Protein AF-G6Y687-F1 (afdb_monomer_lite)

pLDDT: mean 93.78, std 6.43, range [58.97, 98.62]

InterPro domains:
  IPR043824 Domain of unknown function DUF5801 [PF19116] (1-133)

Sequence (144 aa):
MTVDETVLLTNDTKAFASAFTSSYGADGAGAITYALGFNAGSTGLVDTLSGQAVVLSLEAGQVVGRAGAGGAIVFTVSTDASGNVTLDQQRAVVHPTSDPNEPVSLTADNLVTLTATITDKDGDSSAATLNIGQNLTFLDDGPT

Organism: NCBI:txid1082933

Radius of gyration: 16.88 Å; chains: 1; bounding box: 45×24×49 Å

Secondary structure (DSSP, 8-state):
-EEEGGGTT--EEEE-GGGS----TTT---EEEEEEEE-SS----BBTTT-PBEEEEEETTEEEEEESTT--EEEEEEE-TT-EEEEEE-S-B--SSS-TT-EEE-S-GGGEEEEEEEE-SSS-EEEEEE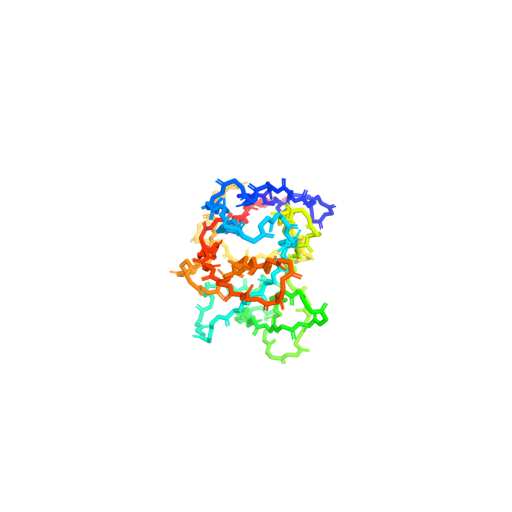E-GGG-EEE-----

Structure (mmCIF, N/CA/C/O backbone):
data_AF-G6Y687-F1
#
_entry.id   AF-G6Y687-F1
#
loop_
_atom_site.group_PDB
_atom_site.id
_atom_site.type_symbol
_atom_site.label_atom_id
_atom_site.label_alt_id
_atom_site.label_comp_id
_atom_site.label_asym_id
_atom_site.label_entity_id
_atom_site.label_seq_id
_atom_site.pdbx_PDB_ins_code
_atom_site.Cartn_x
_atom_site.Cartn_y
_atom_site.Cartn_z
_atom_site.occupancy
_atom_site.B_iso_or_equiv
_atom_site.auth_seq_id
_atom_site.auth_comp_id
_atom_site.auth_asym_id
_atom_site.auth_atom_id
_atom_site.pdbx_PDB_model_num
ATOM 1 N N . MET A 1 1 ? 9.213 0.678 5.117 1.00 94.88 1 MET A N 1
ATOM 2 C CA . MET A 1 1 ? 9.307 -0.773 4.870 1.00 94.88 1 MET A CA 1
ATOM 3 C C . MET A 1 1 ? 9.899 -0.954 3.496 1.00 94.88 1 MET A C 1
ATOM 5 O O . MET A 1 1 ? 9.691 -0.084 2.655 1.00 94.88 1 MET A O 1
ATOM 9 N N . THR A 1 2 ? 10.662 -2.016 3.290 1.00 94.19 2 THR A N 1
ATOM 10 C CA . THR A 1 2 ? 11.514 -2.145 2.111 1.00 94.19 2 THR A CA 1
ATOM 11 C C . THR A 1 2 ? 11.549 -3.584 1.630 1.00 94.19 2 THR A C 1
ATOM 13 O O . THR A 1 2 ? 11.835 -4.482 2.416 1.00 94.19 2 THR A O 1
ATOM 16 N N . VAL A 1 3 ? 11.268 -3.769 0.347 1.00 94.31 3 VAL A N 1
ATOM 17 C CA . VAL A 1 3 ? 11.414 -5.027 -0.395 1.00 94.31 3 VAL A CA 1
ATOM 18 C C . VAL A 1 3 ? 12.512 -4.859 -1.442 1.00 94.31 3 VAL A C 1
ATOM 20 O O . VAL A 1 3 ? 12.837 -3.732 -1.820 1.00 94.31 3 VAL A O 1
ATOM 23 N N . ASP A 1 4 ? 13.113 -5.969 -1.850 1.00 92.31 4 ASP A N 1
ATOM 24 C CA . ASP A 1 4 ? 14.320 -6.002 -2.673 1.00 92.31 4 ASP A CA 1
ATOM 25 C C . ASP A 1 4 ? 14.105 -6.952 -3.852 1.00 92.31 4 ASP A C 1
ATOM 27 O O . ASP A 1 4 ? 13.725 -8.116 -3.669 1.00 92.31 4 ASP A O 1
ATOM 31 N N . GLU A 1 5 ? 14.337 -6.444 -5.060 1.00 91.38 5 GLU A N 1
ATOM 32 C CA . GLU A 1 5 ? 14.086 -7.164 -6.306 1.00 91.38 5 GLU A CA 1
ATOM 33 C C . GLU A 1 5 ? 15.014 -8.370 -6.492 1.00 91.38 5 GLU A C 1
ATOM 35 O O . GLU A 1 5 ? 14.655 -9.304 -7.212 1.00 91.38 5 GLU A O 1
ATOM 40 N N . THR A 1 6 ? 16.118 -8.442 -5.733 1.00 87.88 6 THR A N 1
ATOM 41 C CA . THR A 1 6 ? 17.020 -9.601 -5.706 1.00 87.88 6 THR A CA 1
ATOM 42 C C . THR A 1 6 ? 16.254 -10.858 -5.296 1.00 87.88 6 THR A C 1
ATOM 44 O O . THR A 1 6 ? 16.554 -11.969 -5.743 1.00 87.88 6 THR A O 1
ATOM 47 N N . VAL A 1 7 ? 15.252 -10.702 -4.418 1.00 85.12 7 VAL A N 1
ATOM 48 C CA . VAL A 1 7 ? 14.393 -11.790 -3.947 1.00 85.12 7 VAL A CA 1
ATOM 49 C C . VAL A 1 7 ? 12.945 -11.313 -3.792 1.00 85.12 7 VAL A C 1
ATOM 51 O O . VAL A 1 7 ? 12.479 -11.035 -2.686 1.00 85.12 7 VAL A O 1
ATOM 54 N N . LEU A 1 8 ? 12.180 -11.400 -4.883 1.00 87.50 8 LEU A N 1
ATOM 55 C CA . LEU A 1 8 ? 10.728 -11.126 -4.953 1.00 87.50 8 LEU A CA 1
ATOM 56 C C . LEU A 1 8 ? 9.834 -12.048 -4.088 1.00 87.50 8 LEU A C 1
ATOM 58 O O . LEU A 1 8 ? 8.617 -12.033 -4.198 1.00 87.50 8 LEU A O 1
ATOM 62 N N . LEU A 1 9 ? 10.412 -12.924 -3.267 1.00 80.75 9 LEU A N 1
ATOM 63 C CA . LEU A 1 9 ? 9.667 -13.771 -2.326 1.00 80.75 9 LEU A CA 1
ATOM 64 C C . LEU A 1 9 ? 9.767 -13.268 -0.881 1.00 80.75 9 LEU A C 1
ATOM 66 O O . LEU A 1 9 ? 9.187 -13.878 0.020 1.00 80.75 9 LEU A O 1
ATOM 70 N N . THR A 1 10 ? 10.537 -12.204 -0.643 1.00 90.06 10 THR A N 1
ATOM 71 C CA . THR A 1 10 ? 10.753 -11.664 0.699 1.00 90.06 10 THR A CA 1
ATOM 72 C C . THR A 1 10 ? 9.843 -10.470 0.934 1.00 90.06 10 THR A C 1
ATOM 74 O O . THR A 1 10 ? 10.047 -9.394 0.379 1.00 90.06 10 THR A O 1
ATOM 77 N N . ASN A 1 11 ? 8.866 -10.655 1.815 1.00 95.06 11 ASN A N 1
ATOM 78 C CA . ASN A 1 11 ? 7.970 -9.587 2.243 1.00 95.06 11 ASN A CA 1
ATOM 79 C C . ASN A 1 11 ? 8.606 -8.783 3.384 1.00 95.06 11 ASN A C 1
ATOM 81 O O . ASN A 1 11 ? 9.337 -9.344 4.205 1.00 95.06 11 ASN A O 1
ATOM 85 N N . ASP A 1 12 ? 8.243 -7.506 3.507 1.00 96.88 12 ASP A N 1
ATOM 86 C CA . ASP A 1 12 ? 8.566 -6.704 4.692 1.00 96.88 12 ASP A CA 1
ATOM 87 C C . ASP A 1 12 ? 7.303 -6.328 5.462 1.00 96.88 12 ASP A C 1
ATOM 89 O O . ASP A 1 12 ? 6.365 -5.744 4.917 1.00 96.88 12 ASP A O 1
ATOM 93 N N . THR A 1 13 ? 7.302 -6.630 6.759 1.00 97.31 13 THR A N 1
ATOM 94 C CA . THR A 1 13 ? 6.213 -6.310 7.682 1.00 97.31 13 THR A CA 1
ATOM 95 C C . THR A 1 13 ? 6.693 -5.302 8.718 1.00 97.31 13 THR A C 1
ATOM 97 O O . THR A 1 13 ? 7.731 -5.481 9.364 1.00 97.31 13 THR A O 1
ATOM 100 N N . LYS A 1 14 ? 5.916 -4.235 8.925 1.00 96.06 14 LYS A N 1
ATOM 101 C CA . LYS A 1 14 ? 6.179 -3.216 9.951 1.00 96.06 14 LYS A CA 1
ATOM 102 C C . LYS A 1 14 ? 4.897 -2.863 10.703 1.00 96.06 14 LYS A C 1
ATOM 104 O O . LYS A 1 14 ? 3.809 -2.851 10.134 1.00 96.06 14 LYS A O 1
ATOM 109 N N . ALA A 1 15 ? 5.038 -2.547 11.987 1.00 95.38 15 ALA A N 1
ATOM 110 C CA . ALA A 1 15 ? 3.928 -2.114 12.827 1.00 95.38 15 ALA A CA 1
ATOM 111 C C . ALA A 1 15 ? 3.632 -0.624 12.601 1.00 95.38 15 ALA A C 1
ATOM 113 O O . ALA A 1 15 ? 4.500 0.214 12.845 1.00 95.38 15 ALA A O 1
ATOM 114 N N . PHE A 1 16 ? 2.407 -0.296 12.180 1.00 92.38 16 PHE A N 1
ATOM 115 C CA . PHE A 1 16 ? 1.931 1.093 12.055 1.00 92.38 16 PHE A CA 1
ATOM 116 C C . PHE A 1 16 ? 0.931 1.470 13.147 1.00 92.38 16 PHE A C 1
ATOM 118 O O . PHE A 1 16 ? 0.626 2.646 13.322 1.00 92.38 16 PHE A O 1
ATOM 125 N N . ALA A 1 17 ? 0.453 0.497 13.926 1.00 89.56 17 ALA A N 1
ATOM 126 C CA . ALA A 1 17 ? -0.480 0.727 15.024 1.00 89.56 17 ALA A CA 1
ATOM 127 C C . ALA A 1 17 ? 0.008 1.774 16.041 1.00 89.56 17 ALA A C 1
ATOM 129 O O . ALA A 1 17 ? -0.800 2.538 16.559 1.00 89.56 17 ALA A O 1
ATOM 130 N N . SER A 1 18 ? 1.320 1.859 16.285 1.00 88.88 18 SER A N 1
ATOM 131 C CA . SER A 1 18 ? 1.920 2.828 17.215 1.00 88.88 18 SER A CA 1
ATOM 132 C C . SER A 1 18 ? 1.830 4.286 16.752 1.00 88.88 18 SER A C 1
ATOM 134 O O . SER A 1 18 ? 2.036 5.187 17.561 1.00 88.88 18 SER A O 1
ATOM 136 N N . ALA A 1 19 ? 1.515 4.533 15.477 1.00 89.38 19 ALA A N 1
ATOM 137 C CA . ALA A 1 19 ? 1.291 5.877 14.953 1.00 89.38 19 ALA A CA 1
ATOM 138 C C . ALA A 1 19 ? -0.104 6.430 15.301 1.00 89.38 19 ALA A C 1
ATOM 140 O O . ALA A 1 19 ? -0.358 7.618 15.101 1.00 89.38 19 ALA A O 1
ATOM 141 N N . PHE A 1 20 ? -1.006 5.594 15.826 1.00 90.56 20 PHE A N 1
ATOM 142 C CA . PHE A 1 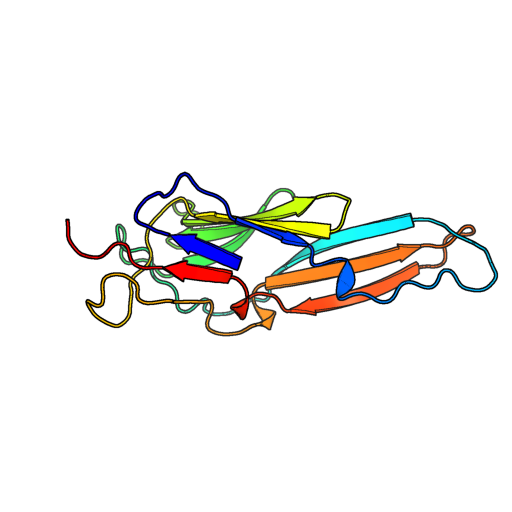20 ? -2.343 6.001 16.244 1.00 90.56 20 PHE A CA 1
ATOM 143 C C . PHE A 1 20 ? -2.417 6.174 17.762 1.00 90.56 20 PHE A C 1
ATOM 145 O O . PHE A 1 20 ? -1.975 5.320 18.528 1.00 90.56 20 PHE A O 1
ATOM 152 N N . THR A 1 21 ? -3.052 7.260 18.201 1.00 85.00 21 THR A N 1
ATOM 153 C CA . THR A 1 21 ? -3.427 7.447 19.606 1.00 85.00 21 THR A CA 1
ATOM 154 C C . THR A 1 21 ? -4.843 6.924 19.817 1.00 85.00 21 THR A C 1
ATOM 156 O O . THR A 1 21 ? -5.782 7.419 19.196 1.00 85.00 21 THR A O 1
ATOM 159 N N . SER A 1 22 ? -5.014 5.947 20.707 1.00 80.56 22 SER A N 1
ATOM 160 C CA . SER A 1 22 ? -6.315 5.351 21.030 1.00 80.56 22 SER A CA 1
ATOM 161 C C . SER A 1 22 ? -6.854 5.835 22.379 1.00 80.56 22 SER A C 1
ATOM 163 O O . SER A 1 22 ? -6.147 5.756 23.385 1.00 80.56 22 SER A O 1
ATOM 165 N N . SER A 1 23 ? -8.118 6.266 22.422 1.00 81.56 23 SER A N 1
ATOM 166 C CA . SER A 1 23 ? -8.855 6.581 23.652 1.00 81.56 23 SER A CA 1
ATOM 167 C C . SER A 1 23 ? -10.315 6.158 23.505 1.00 81.56 23 SER A C 1
ATOM 169 O O . SER A 1 23 ? -10.960 6.545 22.537 1.00 81.56 23 SER A O 1
ATOM 171 N N . TYR A 1 24 ? -10.821 5.387 24.468 1.00 80.75 24 TYR A N 1
ATOM 172 C CA . TYR A 1 24 ? -12.193 4.862 24.478 1.00 80.75 24 TYR A CA 1
ATOM 173 C C . TYR A 1 24 ? -13.172 5.722 25.295 1.00 80.75 24 TYR A C 1
ATOM 175 O O . TYR A 1 24 ? -14.229 5.251 25.694 1.00 80.75 24 TYR A O 1
ATOM 183 N N . GLY A 1 25 ? -12.797 6.961 25.624 1.00 79.50 25 GLY A N 1
ATOM 184 C CA . GLY A 1 25 ? -13.669 7.848 26.394 1.00 79.50 25 GLY A CA 1
ATOM 185 C C . GLY A 1 25 ? -14.021 7.311 27.788 1.00 79.50 25 GLY A C 1
ATOM 186 O O . GLY A 1 25 ? -13.231 6.606 28.422 1.00 79.50 25 GLY A O 1
ATOM 187 N N . ALA A 1 26 ? -15.191 7.709 28.291 1.00 80.62 26 ALA A N 1
ATOM 188 C CA . ALA A 1 26 ? -15.673 7.339 29.623 1.00 80.62 26 ALA A CA 1
ATOM 189 C C . ALA A 1 26 ? -16.282 5.925 29.668 1.00 80.62 26 ALA A C 1
ATOM 191 O O . ALA A 1 26 ? -16.378 5.333 30.745 1.00 80.62 26 ALA A O 1
ATOM 192 N N . ASP A 1 27 ? -16.647 5.381 28.508 1.00 79.06 27 ASP A N 1
ATOM 193 C CA . ASP A 1 27 ? -17.500 4.194 28.371 1.00 79.06 27 ASP A CA 1
ATOM 194 C C . ASP A 1 27 ? -16.705 2.877 28.407 1.00 79.06 27 ASP A C 1
ATOM 196 O O . ASP A 1 27 ? -17.252 1.775 28.532 1.00 79.06 27 ASP A O 1
ATOM 200 N N . GLY A 1 28 ? -15.376 3.000 28.443 1.00 78.75 28 GLY A N 1
ATOM 201 C CA . GLY A 1 28 ? -14.438 1.901 28.616 1.00 78.75 28 GLY A CA 1
ATOM 202 C C . GLY A 1 28 ? -14.069 1.221 27.301 1.00 78.75 28 GLY A C 1
ATOM 203 O O . GLY A 1 28 ? -14.621 1.497 26.243 1.00 78.75 28 GLY A O 1
ATOM 204 N N . ALA A 1 29 ? -13.076 0.333 27.365 1.00 83.25 29 ALA A N 1
ATOM 205 C CA . ALA A 1 29 ? -12.478 -0.248 26.168 1.00 83.25 29 ALA A CA 1
ATOM 206 C C . ALA A 1 29 ? -13.477 -1.055 25.321 1.00 83.25 29 ALA A C 1
ATOM 208 O O . ALA A 1 29 ? -14.121 -1.976 25.829 1.00 83.25 29 ALA A O 1
ATOM 209 N N . GLY A 1 30 ? -13.533 -0.733 24.028 1.00 87.88 30 GLY A N 1
ATOM 210 C CA . GLY A 1 30 ? -14.150 -1.545 22.982 1.00 87.88 30 GLY A CA 1
ATOM 211 C C . GLY A 1 30 ? -13.085 -2.178 22.078 1.00 87.88 30 GLY A C 1
ATOM 212 O O . GLY A 1 30 ? -12.221 -2.907 22.567 1.00 87.88 30 GLY A O 1
ATOM 213 N N . ALA A 1 31 ? -13.141 -1.923 20.770 1.00 91.75 31 ALA A N 1
ATOM 214 C CA . ALA A 1 31 ? -12.243 -2.508 19.771 1.00 91.75 31 ALA A CA 1
ATOM 215 C C . ALA A 1 31 ? -11.543 -1.450 18.905 1.00 91.75 31 ALA A C 1
ATOM 217 O O . ALA A 1 31 ? -12.061 -0.356 18.694 1.00 91.75 31 ALA A O 1
ATOM 218 N N . ILE A 1 32 ? -10.380 -1.809 18.353 1.00 94.00 32 ILE A N 1
ATOM 219 C CA . ILE A 1 32 ? -9.717 -1.064 17.276 1.00 94.00 32 ILE A CA 1
ATOM 220 C C . ILE A 1 32 ? -9.654 -1.973 16.053 1.00 94.00 32 ILE A C 1
ATOM 222 O O . ILE A 1 32 ? -9.296 -3.145 16.161 1.00 94.00 32 ILE A O 1
ATOM 226 N N . THR A 1 33 ? -10.003 -1.431 14.893 1.00 96.06 33 THR A N 1
ATOM 227 C CA . THR A 1 33 ? -9.905 -2.110 13.599 1.00 96.06 33 THR A CA 1
ATOM 228 C C . THR A 1 33 ? -9.043 -1.300 12.643 1.00 96.06 33 THR A C 1
ATOM 230 O O . THR A 1 33 ? -8.957 -0.077 12.760 1.00 96.06 33 THR A O 1
ATOM 233 N N . TYR A 1 34 ? -8.402 -1.985 11.699 1.00 97.75 34 TYR A N 1
ATOM 234 C CA . TYR A 1 34 ? -7.507 -1.385 10.716 1.00 97.75 34 TYR A CA 1
ATOM 235 C C . TYR A 1 34 ? -7.962 -1.755 9.310 1.00 97.75 34 TYR A C 1
ATOM 237 O O . TYR A 1 34 ? -8.263 -2.917 9.037 1.00 97.75 34 TYR A O 1
ATOM 245 N N . ALA A 1 35 ? -7.999 -0.770 8.419 1.00 98.19 35 ALA A N 1
ATOM 246 C CA . ALA A 1 35 ? -8.342 -0.966 7.018 1.00 98.19 35 ALA A CA 1
ATOM 247 C C . ALA A 1 35 ? -7.367 -0.205 6.122 1.00 98.19 35 ALA A C 1
ATOM 249 O O . ALA A 1 35 ? -7.039 0.953 6.387 1.00 98.19 35 ALA A O 1
ATOM 250 N N . LEU A 1 36 ? -6.918 -0.858 5.053 1.00 98.31 36 LEU A N 1
ATOM 251 C CA . LEU A 1 36 ? -6.151 -0.198 4.007 1.00 98.31 36 LEU A CA 1
ATOM 252 C C . LEU A 1 36 ? -7.082 0.503 3.018 1.00 98.31 36 LEU A C 1
ATOM 254 O O . LEU A 1 36 ? -8.190 0.044 2.737 1.00 98.31 36 LEU A O 1
ATOM 258 N N . GLY A 1 37 ? -6.594 1.603 2.462 1.00 98.38 37 GLY A N 1
ATOM 259 C CA . GLY A 1 37 ? -7.242 2.353 1.398 1.00 98.38 37 GLY A CA 1
ATOM 260 C C . GLY A 1 37 ? -6.223 2.865 0.391 1.00 98.38 37 GLY A C 1
ATOM 261 O O . GLY A 1 37 ? -5.014 2.817 0.621 1.00 98.38 37 GLY A O 1
ATOM 262 N N . PHE A 1 38 ? -6.720 3.363 -0.736 1.00 98.12 38 PHE A N 1
ATOM 263 C CA . PHE A 1 38 ? -5.898 4.049 -1.723 1.00 98.12 38 PHE A CA 1
ATOM 264 C C . PHE A 1 38 ? -6.633 5.272 -2.263 1.00 98.12 38 PHE A C 1
ATOM 266 O O . PHE A 1 38 ? -7.865 5.314 -2.280 1.00 98.12 38 PHE A O 1
ATOM 273 N N . ASN A 1 39 ? -5.871 6.258 -2.726 1.00 97.44 39 ASN A N 1
ATOM 274 C CA . ASN A 1 39 ? -6.406 7.408 -3.445 1.00 97.44 39 ASN A CA 1
ATOM 275 C C . ASN A 1 39 ? -6.074 7.291 -4.934 1.00 97.44 39 ASN A C 1
ATOM 277 O O . ASN A 1 39 ? -5.007 6.807 -5.311 1.00 97.44 39 ASN A O 1
ATOM 281 N N . ALA A 1 40 ? -6.989 7.747 -5.791 1.00 93.69 40 ALA A N 1
ATOM 282 C CA . ALA A 1 40 ? -6.751 7.772 -7.228 1.00 93.69 40 ALA A CA 1
ATOM 283 C C . ALA A 1 40 ? -5.586 8.716 -7.563 1.00 93.69 40 ALA A C 1
ATOM 285 O O . ALA A 1 40 ? -5.545 9.860 -7.109 1.00 93.69 40 ALA A O 1
ATOM 286 N N . GLY A 1 41 ? -4.658 8.244 -8.388 1.00 95.06 41 GLY A N 1
ATOM 287 C CA . GLY A 1 41 ? -3.482 9.002 -8.790 1.00 95.06 41 GLY A CA 1
ATOM 288 C C . GLY A 1 41 ? -2.477 8.123 -9.521 1.00 95.06 41 GLY A C 1
ATOM 289 O O . GLY A 1 41 ? -2.592 6.897 -9.523 1.00 95.06 41 GLY A O 1
ATOM 290 N N . SER A 1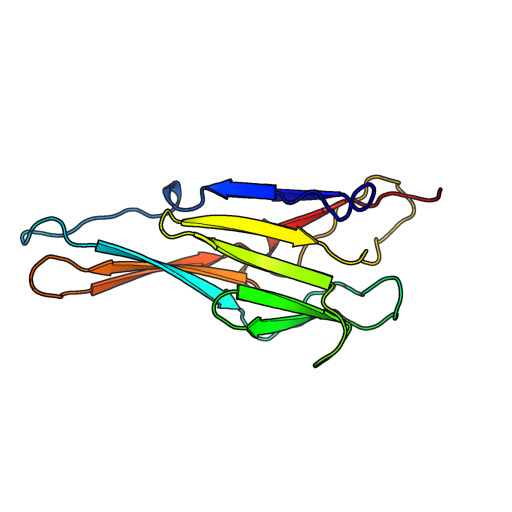 42 ? -1.497 8.758 -10.160 1.00 96.38 42 SER A N 1
ATOM 291 C CA . SER A 1 42 ? -0.353 8.027 -10.701 1.00 96.38 42 SER A CA 1
ATOM 292 C C . SER A 1 42 ? 0.502 7.519 -9.547 1.00 96.38 42 SER A C 1
ATOM 294 O O . SER A 1 42 ? 0.832 8.286 -8.649 1.00 96.38 42 SER A O 1
ATOM 296 N N . THR A 1 43 ? 0.897 6.249 -9.581 1.00 97.88 43 THR A N 1
ATOM 297 C CA . THR A 1 43 ? 1.890 5.718 -8.636 1.00 97.88 43 THR A CA 1
ATOM 298 C C . THR A 1 43 ? 3.284 6.262 -8.929 1.00 97.88 43 THR A C 1
ATOM 300 O O . THR A 1 43 ? 4.081 6.410 -8.010 1.00 97.88 43 THR A O 1
ATOM 303 N N . GLY A 1 44 ? 3.557 6.587 -10.198 1.00 97.81 44 GLY A N 1
ATOM 304 C CA . GLY A 1 44 ? 4.892 6.856 -10.734 1.00 97.81 44 GLY A CA 1
ATOM 305 C C . GLY A 1 44 ? 5.761 5.613 -10.908 1.00 97.81 44 GLY A C 1
ATOM 306 O O . GLY A 1 44 ? 6.868 5.734 -11.414 1.00 97.81 44 GLY A O 1
ATOM 307 N N . LEU A 1 45 ? 5.251 4.434 -10.547 1.00 98.25 45 LEU A N 1
ATOM 308 C CA . LEU A 1 45 ? 5.924 3.168 -10.786 1.00 98.25 45 LEU A CA 1
ATOM 309 C C . LEU A 1 45 ? 5.533 2.624 -12.160 1.00 98.25 45 LEU A C 1
ATOM 311 O O . LEU A 1 45 ? 4.392 2.773 -12.614 1.00 98.25 45 LEU A O 1
ATOM 315 N N . VAL A 1 46 ? 6.478 1.948 -12.800 1.00 98.38 46 VAL A N 1
ATOM 316 C CA . VAL A 1 46 ? 6.289 1.246 -14.072 1.00 98.38 46 VAL A CA 1
ATOM 317 C C . VAL A 1 46 ? 6.778 -0.179 -13.880 1.00 98.38 46 VAL A C 1
ATOM 319 O O . VAL A 1 46 ? 7.863 -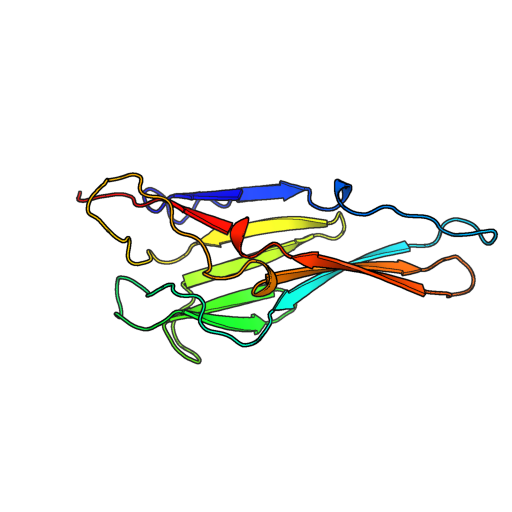0.377 -13.355 1.00 98.38 46 VAL A O 1
ATOM 322 N N . ASP A 1 47 ? 5.985 -1.166 -14.285 1.00 97.88 47 ASP A N 1
ATOM 323 C CA . ASP A 1 47 ? 6.389 -2.572 -14.254 1.00 97.88 47 ASP A CA 1
ATOM 324 C C . ASP A 1 47 ? 7.483 -2.836 -15.295 1.00 97.88 47 ASP A C 1
ATOM 326 O O . ASP A 1 47 ? 7.267 -2.604 -16.488 1.00 97.88 47 ASP A O 1
ATOM 330 N N . THR A 1 48 ? 8.627 -3.366 -14.861 1.00 95.38 48 THR A N 1
ATOM 331 C CA . THR A 1 48 ? 9.812 -3.548 -15.717 1.00 95.38 48 THR A CA 1
ATOM 332 C C . THR A 1 48 ? 9.540 -4.480 -16.894 1.00 95.38 48 THR A C 1
ATOM 334 O O . THR A 1 48 ? 9.979 -4.223 -18.014 1.00 95.38 48 THR A O 1
ATOM 337 N N . LEU A 1 49 ? 8.771 -5.550 -16.677 1.00 95.31 49 LEU A N 1
ATOM 338 C CA . LEU A 1 49 ? 8.549 -6.580 -17.694 1.00 95.31 49 LEU A CA 1
ATOM 339 C C . LEU A 1 49 ? 7.555 -6.149 -18.789 1.00 95.31 49 LEU A C 1
ATOM 341 O O . LEU A 1 49 ? 7.740 -6.484 -19.957 1.00 95.31 49 LEU A O 1
ATOM 345 N N . SER A 1 50 ? 6.474 -5.454 -18.435 1.00 97.56 50 SER A N 1
ATOM 346 C CA . SER A 1 50 ? 5.425 -5.052 -19.390 1.00 97.56 50 SER A CA 1
ATOM 347 C C . SER A 1 50 ? 5.552 -3.612 -19.887 1.00 97.56 50 SER A C 1
ATOM 349 O O . SER A 1 50 ? 4.889 -3.245 -20.863 1.00 97.56 50 SER A O 1
ATOM 351 N N . GLY A 1 51 ? 6.340 -2.778 -19.203 1.00 97.69 51 GLY A N 1
ATOM 352 C CA . GLY A 1 51 ? 6.434 -1.341 -19.456 1.00 97.69 51 GLY A CA 1
ATOM 353 C C . GLY A 1 51 ? 5.148 -0.567 -19.145 1.00 97.69 51 GLY A C 1
ATOM 354 O O . GLY A 1 51 ? 5.007 0.579 -19.569 1.00 97.69 51 GLY A O 1
ATOM 355 N N . GLN A 1 52 ? 4.181 -1.179 -18.453 1.00 98.44 52 GLN A N 1
ATOM 356 C CA . GLN A 1 52 ? 2.923 -0.529 -18.087 1.00 98.44 52 GLN A CA 1
ATOM 357 C C . GLN A 1 52 ? 3.047 0.207 -16.755 1.00 98.44 52 GLN A C 1
ATOM 359 O O . GLN A 1 52 ? 3.693 -0.268 -15.822 1.00 98.44 52 GLN A O 1
ATOM 364 N N . ALA A 1 53 ? 2.362 1.345 -16.643 1.00 98.38 53 ALA A N 1
ATOM 365 C CA . ALA A 1 53 ? 2.238 2.055 -15.375 1.00 98.38 53 ALA A CA 1
ATOM 366 C C . ALA A 1 53 ? 1.522 1.186 -14.330 1.00 98.38 53 ALA A C 1
ATOM 368 O O . ALA A 1 53 ? 0.543 0.499 -14.645 1.00 98.38 53 ALA A O 1
ATOM 369 N N . VAL A 1 54 ? 1.980 1.248 -13.080 1.00 98.62 54 VAL A N 1
ATOM 370 C CA . VAL A 1 54 ? 1.344 0.525 -11.978 1.00 98.62 54 VAL A CA 1
ATOM 371 C C . VAL A 1 54 ? 0.101 1.283 -11.515 1.00 98.62 54 VAL A C 1
ATOM 373 O O . VAL A 1 54 ? 0.172 2.467 -11.180 1.00 98.62 54 VAL A O 1
ATOM 376 N N . VAL A 1 55 ? -1.042 0.603 -11.481 1.00 98.19 55 VAL A N 1
ATOM 377 C CA . VAL A 1 55 ? -2.346 1.145 -11.077 1.00 98.19 55 VAL A CA 1
ATOM 378 C C . VAL A 1 55 ? -2.788 0.478 -9.779 1.00 98.19 55 VAL A C 1
ATOM 380 O O . VAL A 1 55 ? -2.704 -0.742 -9.659 1.00 98.19 55 VAL A O 1
ATOM 383 N N . LEU A 1 56 ? -3.264 1.275 -8.821 1.00 98.31 56 LEU A N 1
ATOM 384 C CA . LEU A 1 56 ? -3.763 0.780 -7.538 1.00 98.31 56 LEU A CA 1
ATOM 385 C C . LEU A 1 56 ? -5.236 0.363 -7.629 1.00 98.31 56 LEU A C 1
ATOM 387 O O . LEU A 1 56 ? -6.054 1.043 -8.252 1.00 98.31 56 LEU A O 1
ATOM 391 N N . SER A 1 57 ? -5.573 -0.727 -6.952 1.00 97.81 57 SER A N 1
ATOM 392 C CA . SER A 1 57 ? -6.935 -1.189 -6.681 1.00 97.81 57 SER A CA 1
ATOM 393 C C . SER A 1 57 ? -7.050 -1.657 -5.228 1.00 97.81 57 SER A C 1
ATOM 395 O O . SER A 1 57 ? -6.049 -1.924 -4.565 1.00 97.81 57 SER A O 1
ATOM 397 N N . LEU A 1 58 ? -8.283 -1.762 -4.724 1.00 97.62 58 LEU A N 1
ATOM 398 C CA . LEU A 1 58 ? -8.572 -2.432 -3.457 1.00 97.62 58 LEU A CA 1
ATOM 399 C C . LEU A 1 58 ? -9.233 -3.779 -3.760 1.00 97.62 58 LEU A C 1
ATOM 401 O O . LEU A 1 58 ? -10.316 -3.823 -4.344 1.00 97.62 58 LEU A O 1
ATOM 405 N N . GLU A 1 59 ? -8.590 -4.871 -3.361 1.00 96.94 59 GLU A N 1
ATOM 406 C CA . GLU A 1 59 ? -9.038 -6.237 -3.636 1.00 96.94 59 GLU A CA 1
ATOM 407 C C . GLU A 1 59 ? -9.032 -7.040 -2.336 1.00 96.94 59 GLU A C 1
ATOM 409 O O . GLU A 1 59 ? -7.993 -7.223 -1.706 1.00 96.94 59 GLU A O 1
ATOM 414 N N . ALA A 1 60 ? -10.211 -7.494 -1.900 1.00 95.62 60 ALA A N 1
ATOM 415 C CA . ALA A 1 60 ? -10.380 -8.261 -0.661 1.00 95.62 60 ALA A CA 1
ATOM 416 C C . ALA A 1 60 ? -9.722 -7.615 0.587 1.00 95.62 60 ALA A C 1
ATOM 418 O O . ALA A 1 60 ? -9.205 -8.316 1.452 1.00 95.62 60 ALA A O 1
ATOM 419 N N . GLY A 1 61 ? -9.736 -6.277 0.680 1.00 95.62 61 GLY A N 1
ATOM 420 C CA . GLY A 1 61 ? -9.166 -5.519 1.806 1.00 95.62 61 GLY A CA 1
ATOM 421 C C . GLY A 1 61 ? -7.663 -5.229 1.708 1.00 95.62 61 GLY A C 1
ATOM 422 O O . GLY A 1 61 ? -7.113 -4.590 2.602 1.00 95.62 61 GLY A O 1
ATOM 423 N N . GLN A 1 62 ? -7.008 -5.656 0.627 1.00 98.06 62 GLN A N 1
ATOM 424 C CA . GLN A 1 62 ? -5.610 -5.350 0.325 1.00 98.06 62 GLN A CA 1
ATOM 425 C C . GLN A 1 62 ? -5.528 -4.285 -0.759 1.00 98.06 62 GLN A C 1
ATOM 427 O O . GLN A 1 62 ? -6.344 -4.273 -1.684 1.00 98.06 62 GLN A O 1
ATOM 432 N N . VAL A 1 63 ? -4.520 -3.421 -0.679 1.00 98.44 63 VAL A N 1
ATOM 433 C CA . VAL A 1 63 ? -4.188 -2.531 -1.794 1.00 98.44 63 VAL A CA 1
ATOM 434 C C . VAL A 1 63 ? -3.274 -3.292 -2.743 1.00 98.44 63 VAL A C 1
ATOM 436 O O . VAL A 1 63 ? -2.233 -3.799 -2.334 1.00 98.44 63 VAL A O 1
ATOM 439 N N . VAL A 1 64 ? -3.671 -3.393 -4.007 1.00 98.44 64 VAL A N 1
ATOM 440 C CA . VAL A 1 64 ? -2.960 -4.153 -5.038 1.00 98.44 64 VAL A CA 1
ATOM 441 C C . VAL A 1 64 ? -2.468 -3.189 -6.108 1.00 98.44 64 VAL A C 1
ATOM 443 O O . VAL A 1 64 ? -3.255 -2.438 -6.679 1.00 98.44 64 VAL A O 1
ATOM 446 N N . GLY A 1 65 ? -1.166 -3.207 -6.388 1.00 98.25 65 GLY A N 1
ATOM 447 C CA . GLY A 1 65 ? -0.577 -2.527 -7.537 1.00 98.25 65 GLY A CA 1
ATOM 448 C C . GLY A 1 65 ? -0.509 -3.479 -8.726 1.00 98.25 65 GLY A C 1
ATOM 449 O O . GLY A 1 65 ? 0.148 -4.514 -8.639 1.00 98.25 65 GLY A O 1
ATOM 450 N N . ARG A 1 66 ? -1.170 -3.152 -9.842 1.00 98.38 66 ARG A N 1
ATOM 451 C CA . ARG A 1 66 ? -1.169 -3.960 -11.076 1.00 98.38 66 ARG A CA 1
ATOM 452 C C . ARG A 1 66 ? -0.501 -3.241 -12.239 1.00 98.38 66 ARG A C 1
ATOM 454 O O . ARG A 1 66 ? -0.646 -2.032 -12.376 1.00 98.38 66 ARG A O 1
ATOM 461 N N . ALA A 1 67 ? 0.167 -3.991 -13.110 1.00 98.12 67 ALA A N 1
ATOM 462 C CA . ALA A 1 67 ? 0.743 -3.489 -14.355 1.00 98.12 67 ALA A CA 1
ATOM 463 C C . ALA A 1 67 ? -0.371 -3.145 -15.365 1.00 98.12 67 ALA A C 1
ATOM 465 O O . ALA A 1 67 ? -0.813 -3.996 -16.139 1.00 98.12 67 ALA A O 1
ATOM 466 N N . GLY A 1 68 ? -0.862 -1.905 -15.329 1.00 96.31 68 GLY A N 1
ATOM 467 C CA . GLY A 1 68 ? -2.089 -1.489 -16.006 1.00 96.31 68 GLY A CA 1
ATOM 468 C C . GLY A 1 68 ? -3.369 -2.001 -15.326 1.00 96.31 68 GLY A C 1
ATOM 469 O O . GLY A 1 68 ? -3.354 -2.870 -14.450 1.00 96.31 68 GLY A O 1
ATOM 470 N N . ALA A 1 69 ? -4.518 -1.458 -15.736 1.00 90.31 69 ALA A N 1
ATOM 471 C CA . ALA A 1 69 ? -5.814 -1.851 -15.183 1.00 90.31 69 ALA A CA 1
ATOM 472 C C . ALA A 1 69 ? -6.118 -3.333 -15.478 1.00 90.31 69 ALA A C 1
ATOM 474 O O . ALA A 1 69 ? -6.224 -3.734 -16.636 1.00 90.31 69 ALA A O 1
ATOM 475 N N . GLY A 1 70 ? -6.257 -4.146 -14.426 1.00 90.12 70 GLY A N 1
ATOM 476 C CA . GLY A 1 70 ? -6.523 -5.587 -14.543 1.00 90.12 70 GLY A CA 1
ATOM 477 C C . GLY A 1 70 ? -5.330 -6.436 -15.000 1.00 90.12 70 GLY A C 1
ATOM 478 O O . GLY A 1 70 ? -5.507 -7.626 -15.254 1.00 90.12 70 GLY A O 1
ATOM 479 N N . GLY A 1 71 ? -4.129 -5.856 -15.102 1.00 96.75 71 GLY A N 1
ATOM 480 C CA . GLY A 1 71 ? -2.914 -6.588 -15.458 1.00 96.75 71 GLY A CA 1
ATOM 481 C C . GLY A 1 71 ? -2.360 -7.453 -14.323 1.00 96.75 71 GLY A C 1
ATOM 482 O O . GLY A 1 71 ? -3.009 -7.673 -13.297 1.00 96.75 71 GLY A O 1
ATOM 483 N N . ALA A 1 72 ? -1.137 -7.956 -14.506 1.00 98.06 72 ALA A N 1
ATOM 484 C CA . ALA A 1 72 ? -0.450 -8.761 -13.495 1.00 98.06 72 ALA A CA 1
ATOM 485 C C . ALA A 1 72 ? -0.199 -7.959 -12.207 1.00 98.06 72 ALA A C 1
ATOM 487 O O . ALA A 1 72 ? -0.001 -6.745 -12.262 1.00 98.06 72 ALA A O 1
ATOM 488 N N . ILE A 1 73 ? -0.202 -8.639 -11.059 1.00 98.12 73 ILE A N 1
ATOM 489 C CA . ILE A 1 73 ? 0.121 -8.028 -9.766 1.00 98.12 73 ILE A CA 1
ATOM 490 C C . ILE A 1 73 ? 1.618 -7.723 -9.732 1.00 98.12 73 ILE A C 1
ATOM 492 O O . ILE A 1 73 ? 2.430 -8.593 -10.030 1.00 98.12 73 ILE A O 1
ATOM 496 N N . VAL A 1 74 ? 1.953 -6.485 -9.385 1.00 98.19 74 VAL A N 1
ATOM 497 C CA . VAL A 1 74 ? 3.322 -5.999 -9.182 1.00 98.19 74 VAL A CA 1
ATOM 498 C C . VAL A 1 74 ? 3.663 -6.028 -7.702 1.00 98.19 74 VAL A C 1
ATOM 500 O O . VAL A 1 74 ? 4.716 -6.530 -7.332 1.00 98.19 74 VAL A O 1
ATOM 503 N N . PHE A 1 75 ? 2.751 -5.560 -6.850 1.00 98.44 75 PHE A N 1
ATOM 504 C CA . PHE A 1 75 ? 2.881 -5.672 -5.402 1.00 98.44 75 PHE A CA 1
ATOM 505 C C . PHE A 1 75 ? 1.512 -5.721 -4.720 1.00 98.44 75 PHE A C 1
ATOM 507 O O . PHE A 1 75 ? 0.498 -5.294 -5.286 1.00 98.44 75 PHE A O 1
ATOM 514 N N . THR A 1 76 ? 1.493 -6.197 -3.480 1.00 98.31 76 THR A N 1
ATOM 515 C CA . THR A 1 76 ? 0.349 -6.107 -2.576 1.00 98.31 76 THR A CA 1
ATOM 516 C C . THR A 1 76 ? 0.750 -5.447 -1.262 1.00 98.31 76 THR A C 1
ATOM 518 O O . THR A 1 76 ? 1.884 -5.562 -0.795 1.00 98.31 76 THR A O 1
ATOM 521 N N . VAL A 1 77 ? -0.200 -4.727 -0.673 1.00 98.50 77 VAL A N 1
ATOM 522 C CA . VAL A 1 77 ? -0.115 -4.172 0.674 1.00 98.50 77 VAL A CA 1
ATOM 523 C C . VAL A 1 77 ? -1.281 -4.743 1.463 1.00 98.50 77 VAL A C 1
ATOM 525 O O . VAL A 1 77 ? -2.442 -4.588 1.072 1.00 98.50 77 VAL A O 1
ATOM 528 N N . SER A 1 78 ? -0.975 -5.404 2.572 1.00 98.38 78 SER A N 1
ATOM 529 C CA . SER A 1 78 ? -1.962 -6.020 3.462 1.00 98.38 78 SER A CA 1
ATOM 530 C C . SER A 1 78 ? -1.785 -5.529 4.894 1.00 98.38 78 SER A C 1
ATOM 532 O O . SER A 1 78 ? -0.703 -5.081 5.266 1.00 98.38 78 SER A O 1
ATOM 534 N N . THR A 1 79 ? -2.853 -5.575 5.693 1.00 98.19 79 THR A N 1
ATOM 535 C CA . THR A 1 79 ? -2.800 -5.283 7.130 1.00 98.19 79 THR A CA 1
ATOM 536 C C . THR A 1 79 ? -3.396 -6.438 7.916 1.00 98.19 79 THR A C 1
ATOM 538 O O . THR A 1 79 ? -4.391 -7.028 7.492 1.00 98.19 79 THR A O 1
ATOM 541 N N . ASP A 1 80 ? -2.811 -6.751 9.068 1.00 97.25 80 ASP A N 1
ATOM 542 C CA . ASP A 1 80 ? -3.417 -7.666 10.032 1.00 97.25 80 ASP A CA 1
ATOM 543 C C . ASP A 1 80 ? -4.309 -6.924 11.047 1.00 97.25 80 ASP A C 1
ATOM 545 O O . ASP A 1 80 ? -4.413 -5.692 11.048 1.00 97.25 80 ASP A O 1
ATOM 549 N N . ALA A 1 81 ? -4.953 -7.686 11.936 1.00 95.06 81 ALA A N 1
ATOM 550 C CA . ALA A 1 81 ? -5.821 -7.148 12.985 1.00 95.06 81 ALA A CA 1
ATOM 551 C C . ALA A 1 81 ? -5.073 -6.326 14.054 1.00 95.06 81 ALA A C 1
ATOM 553 O O . ALA A 1 81 ? -5.708 -5.611 14.824 1.00 95.06 81 ALA A O 1
ATOM 554 N N . SER A 1 82 ? -3.742 -6.419 14.104 1.00 94.25 82 SER A N 1
ATOM 555 C CA . SER A 1 82 ? -2.890 -5.653 15.019 1.00 94.25 82 SER A CA 1
ATOM 556 C C . SER A 1 82 ? -2.362 -4.365 14.383 1.00 94.25 82 SER A C 1
ATOM 558 O O . SER A 1 82 ? -1.585 -3.661 15.022 1.00 94.25 82 SER A O 1
ATOM 560 N N . GLY A 1 83 ? -2.739 -4.058 13.136 1.00 94.81 83 GLY A N 1
ATOM 561 C CA . GLY A 1 83 ? -2.241 -2.894 12.403 1.00 94.81 83 GLY A CA 1
ATOM 562 C C . GLY A 1 83 ? -0.792 -3.048 11.932 1.00 94.81 83 GLY A C 1
ATOM 563 O O . GLY A 1 83 ? -0.090 -2.045 11.749 1.00 94.81 83 GLY A O 1
ATOM 564 N N . ASN A 1 84 ? -0.317 -4.288 11.763 1.00 97.31 84 ASN A N 1
ATOM 565 C CA . ASN A 1 84 ? 0.928 -4.554 11.053 1.00 97.31 84 ASN A CA 1
ATOM 566 C C . ASN A 1 84 ? 0.653 -4.546 9.556 1.00 97.31 84 ASN A C 1
ATOM 568 O O . ASN A 1 84 ? -0.209 -5.286 9.083 1.00 97.31 84 ASN A O 1
ATOM 572 N N . VAL A 1 85 ? 1.413 -3.742 8.821 1.00 98.19 85 VAL A N 1
ATOM 573 C CA . VAL A 1 85 ? 1.320 -3.655 7.366 1.00 98.19 85 VAL A CA 1
ATOM 574 C C . VAL A 1 85 ? 2.436 -4.484 6.749 1.00 98.19 85 VAL A C 1
ATOM 576 O O . VAL A 1 85 ? 3.583 -4.391 7.188 1.00 98.19 85 VAL A O 1
ATOM 579 N N . THR A 1 86 ? 2.095 -5.276 5.736 1.00 98.38 86 THR A N 1
ATOM 580 C CA . THR A 1 86 ? 3.030 -6.095 4.961 1.00 98.38 86 THR A CA 1
ATOM 581 C C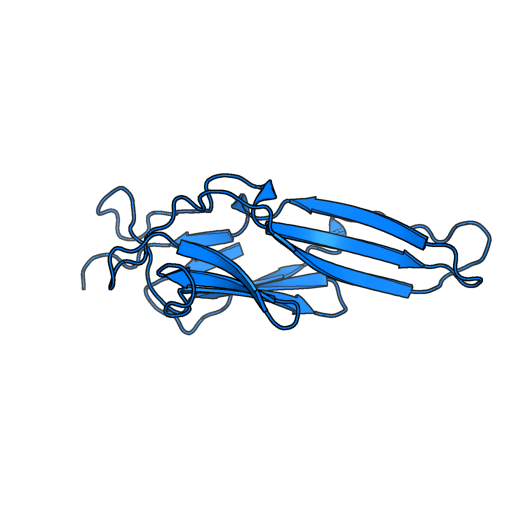 . THR A 1 86 ? 3.050 -5.630 3.513 1.00 98.38 86 THR A C 1
ATOM 583 O O . THR A 1 86 ? 1.987 -5.531 2.899 1.00 98.38 86 THR A O 1
ATOM 586 N N . LEU A 1 87 ? 4.247 -5.375 2.984 1.00 98.50 87 LEU A N 1
ATOM 587 C CA . LEU A 1 87 ? 4.510 -5.169 1.561 1.00 98.50 87 LEU A CA 1
ATOM 588 C C . LEU A 1 87 ? 5.089 -6.453 0.969 1.00 98.50 87 LEU A C 1
ATOM 590 O O . LEU A 1 87 ? 6.079 -6.983 1.472 1.00 98.50 87 LEU A O 1
ATOM 594 N N . ASP A 1 88 ? 4.453 -6.927 -0.094 1.00 97.69 88 ASP A N 1
ATOM 595 C CA . ASP A 1 88 ? 4.843 -8.089 -0.894 1.00 97.69 88 ASP A CA 1
ATOM 596 C C . ASP A 1 88 ? 5.016 -7.630 -2.344 1.00 97.69 88 ASP A C 1
ATOM 598 O O . ASP A 1 88 ? 4.060 -7.142 -2.949 1.00 97.69 88 ASP A O 1
ATOM 602 N N . GLN A 1 89 ? 6.223 -7.750 -2.895 1.00 97.38 89 GLN A N 1
ATOM 603 C CA . GLN A 1 89 ? 6.517 -7.412 -4.287 1.00 97.38 89 GLN A CA 1
ATOM 604 C C . GLN A 1 89 ? 6.648 -8.683 -5.115 1.00 97.38 89 GLN A C 1
ATOM 606 O O . GLN A 1 89 ? 7.485 -9.527 -4.842 1.00 97.38 89 GLN A O 1
ATOM 611 N N . GLN A 1 90 ? 5.874 -8.770 -6.192 1.00 96.56 90 GLN A N 1
ATOM 612 C CA . GLN A 1 90 ? 5.817 -9.938 -7.070 1.00 96.56 90 GLN A CA 1
ATOM 613 C C . GLN A 1 90 ? 6.494 -9.697 -8.423 1.00 96.56 90 GLN A C 1
ATOM 615 O O . GLN A 1 90 ? 6.787 -10.653 -9.144 1.00 96.56 90 GLN A O 1
ATOM 620 N N . ARG A 1 91 ? 6.707 -8.430 -8.807 1.00 96.38 91 ARG A N 1
ATOM 621 C CA . ARG A 1 91 ? 7.381 -8.037 -10.054 1.00 96.38 91 ARG A CA 1
ATOM 622 C C . ARG A 1 91 ? 8.230 -6.788 -9.829 1.00 96.38 91 ARG A C 1
ATOM 624 O O . ARG A 1 91 ? 7.833 -5.902 -9.071 1.00 96.38 91 ARG A O 1
ATOM 631 N N . ALA A 1 92 ? 9.361 -6.725 -10.525 1.00 95.62 92 ALA A N 1
ATOM 632 C CA . ALA A 1 92 ? 10.259 -5.579 -10.503 1.00 95.62 92 ALA A CA 1
ATOM 633 C C . ALA A 1 92 ? 9.618 -4.322 -11.117 1.00 95.62 92 ALA A C 1
ATOM 635 O O . ALA A 1 92 ? 8.789 -4.409 -12.037 1.00 95.62 92 ALA A O 1
ATOM 636 N N . VAL A 1 93 ? 10.027 -3.160 -10.618 1.00 97.12 93 VAL A N 1
ATOM 637 C CA . VAL A 1 93 ? 9.653 -1.843 -11.137 1.00 97.12 93 VAL A CA 1
ATOM 638 C C . VAL A 1 93 ? 10.858 -1.139 -11.754 1.00 97.12 93 VAL A C 1
ATOM 640 O O . VAL A 1 93 ? 12.003 -1.460 -11.473 1.00 97.12 93 VAL A O 1
ATOM 643 N N . VAL A 1 94 ? 10.608 -0.196 -12.659 1.00 96.44 94 VAL A N 1
ATOM 644 C CA . VAL A 1 94 ? 11.679 0.558 -13.317 1.00 96.44 94 VAL A CA 1
ATOM 645 C C . VAL A 1 94 ? 12.303 1.542 -12.331 1.00 96.44 94 VAL A C 1
ATOM 647 O O . VAL A 1 94 ? 11.592 2.378 -11.766 1.00 96.44 94 VAL A O 1
ATOM 650 N N . HIS A 1 95 ? 13.631 1.497 -12.216 1.00 96.00 95 HIS A N 1
ATOM 651 C CA . HIS A 1 95 ? 14.421 2.423 -11.405 1.00 96.00 95 HIS A CA 1
ATOM 652 C C . HIS A 1 95 ? 14.992 3.590 -12.233 1.00 96.00 95 HIS A C 1
ATOM 654 O O . HIS A 1 95 ? 15.169 3.460 -13.450 1.00 96.00 95 HIS A O 1
ATOM 660 N N . PRO A 1 96 ? 15.227 4.769 -11.619 1.00 93.31 96 PRO A N 1
ATOM 661 C CA . PRO A 1 96 ? 15.691 5.967 -12.329 1.00 93.31 96 PRO A CA 1
ATOM 662 C C . PRO A 1 96 ? 17.061 5.843 -13.013 1.00 93.31 96 PRO A C 1
ATOM 664 O O . PRO A 1 96 ? 17.305 6.504 -14.029 1.00 93.31 96 PRO A O 1
ATOM 667 N N . THR A 1 97 ? 17.964 5.051 -12.446 1.00 92.62 97 THR A N 1
ATOM 668 C CA . THR A 1 97 ? 19.351 4.885 -12.882 1.00 92.62 97 THR A CA 1
ATOM 669 C C . THR A 1 97 ? 19.723 3.400 -12.960 1.00 92.62 97 THR A C 1
ATOM 671 O O . THR A 1 97 ? 18.860 2.537 -13.045 1.00 92.62 97 THR A O 1
ATOM 674 N N . SER A 1 98 ? 21.022 3.100 -13.027 1.00 88.12 98 SER A N 1
ATOM 675 C CA . SER A 1 98 ? 21.561 1.737 -13.021 1.00 88.12 98 SER A CA 1
ATOM 676 C C . SER A 1 98 ? 22.293 1.409 -11.713 1.00 88.12 98 SER A C 1
ATOM 678 O O . SER A 1 98 ? 23.208 0.582 -11.727 1.00 88.12 98 SER A O 1
ATOM 680 N N . ASP A 1 99 ? 22.025 2.154 -10.636 1.00 90.88 99 ASP A N 1
ATOM 681 C CA . ASP A 1 99 ? 22.579 1.852 -9.315 1.00 90.88 99 ASP A CA 1
ATOM 682 C C . ASP A 1 99 ? 21.890 0.589 -8.772 1.00 90.88 99 ASP A C 1
ATOM 684 O O . ASP A 1 99 ? 20.681 0.622 -8.562 1.00 90.88 99 ASP A O 1
ATOM 688 N N . PRO A 1 100 ? 22.634 -0.506 -8.521 1.00 84.75 100 PRO A N 1
ATOM 689 C CA . PRO A 1 100 ? 22.070 -1.824 -8.227 1.00 84.75 100 PRO A CA 1
ATOM 690 C C . PRO A 1 100 ? 21.406 -1.948 -6.843 1.00 84.75 100 PRO A C 1
ATOM 692 O O . PRO A 1 100 ? 21.283 -3.053 -6.337 1.00 84.75 100 PRO A O 1
ATOM 695 N N . ASN A 1 101 ? 21.094 -0.838 -6.170 1.00 90.50 101 ASN A N 1
ATOM 696 C CA . ASN A 1 101 ? 20.316 -0.775 -4.928 1.00 90.50 101 ASN A CA 1
ATOM 697 C C . ASN A 1 101 ? 19.519 0.543 -4.858 1.00 90.50 101 ASN A C 1
ATOM 699 O O . ASN A 1 101 ? 19.350 1.123 -3.777 1.00 90.50 101 ASN A O 1
ATOM 703 N N . GLU A 1 102 ? 19.099 1.089 -6.003 1.00 94.81 102 GLU A N 1
ATOM 704 C CA . GLU A 1 102 ? 18.376 2.357 -6.028 1.00 94.81 102 GLU A CA 1
ATOM 705 C C . GLU A 1 102 ? 16.985 2.201 -5.390 1.00 94.81 102 GLU A C 1
ATOM 707 O O . GLU A 1 102 ? 16.220 1.320 -5.780 1.00 94.81 102 GLU A O 1
ATOM 712 N N . PRO A 1 103 ? 16.623 3.034 -4.397 1.00 96.25 103 PRO A N 1
ATOM 713 C CA . PRO A 1 103 ? 15.285 3.014 -3.836 1.00 96.25 103 PRO A CA 1
ATOM 714 C C . PRO A 1 103 ? 14.308 3.805 -4.703 1.00 96.25 103 PRO A C 1
ATOM 716 O O . PRO A 1 103 ? 14.526 4.981 -5.002 1.00 96.25 103 PRO A O 1
ATOM 719 N N . VAL A 1 104 ? 13.148 3.209 -4.968 1.00 97.50 104 VAL A N 1
ATOM 720 C CA . VAL A 1 104 ? 11.976 3.910 -5.498 1.00 97.50 104 VAL A CA 1
ATOM 721 C C . VAL A 1 104 ? 10.755 3.685 -4.604 1.00 97.50 104 VAL A C 1
ATOM 723 O O . VAL A 1 104 ? 10.610 2.662 -3.935 1.00 97.50 104 VAL A O 1
ATOM 726 N N . SER A 1 105 ? 9.864 4.672 -4.572 1.00 98.06 105 SER A N 1
ATOM 727 C CA . SER A 1 105 ? 8.618 4.662 -3.802 1.00 98.06 105 SER A CA 1
ATOM 728 C C . SER A 1 105 ? 7.485 5.279 -4.621 1.00 98.06 105 SER A C 1
ATOM 730 O O . SER A 1 105 ? 7.704 5.827 -5.703 1.00 98.06 105 SER A O 1
ATOM 732 N N . LEU A 1 106 ? 6.253 5.196 -4.113 1.00 98.19 106 LEU A N 1
ATOM 733 C CA . LEU A 1 106 ? 5.117 5.876 -4.735 1.00 98.19 106 LEU A CA 1
ATOM 734 C C . LEU A 1 106 ? 5.322 7.396 -4.730 1.00 98.19 106 LEU A C 1
ATOM 736 O O . LEU A 1 106 ? 5.818 7.954 -3.760 1.00 98.19 106 LEU A O 1
ATOM 740 N N . THR A 1 107 ? 4.861 8.083 -5.775 1.00 97.75 107 THR A N 1
ATOM 741 C CA . THR A 1 107 ? 5.070 9.540 -5.939 1.00 97.75 107 THR A CA 1
ATOM 742 C C . THR A 1 107 ? 4.419 10.420 -4.873 1.00 97.75 107 THR A C 1
ATOM 744 O O . THR A 1 107 ? 4.805 11.580 -4.723 1.00 97.75 107 THR A O 1
ATOM 747 N N . ALA A 1 108 ? 3.420 9.913 -4.151 1.00 98.00 108 ALA A N 1
ATOM 748 C CA . ALA A 1 108 ? 2.762 10.642 -3.079 1.00 98.00 108 ALA A CA 1
ATOM 749 C C . ALA A 1 108 ? 2.371 9.714 -1.926 1.00 98.00 108 ALA A C 1
ATOM 751 O O . ALA A 1 108 ? 1.922 8.583 -2.118 1.00 98.00 108 ALA A O 1
ATOM 752 N N . ASP A 1 109 ? 2.518 10.226 -0.705 1.00 97.38 109 ASP A N 1
ATOM 753 C CA . ASP A 1 109 ? 2.346 9.433 0.512 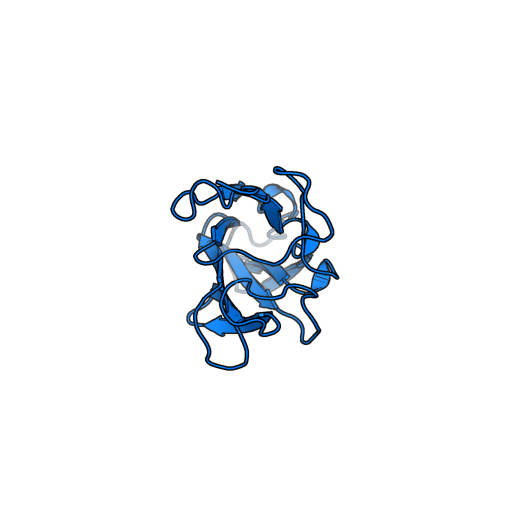1.00 97.38 109 ASP A CA 1
ATOM 754 C C . ASP A 1 109 ? 0.885 9.038 0.753 1.00 97.38 109 ASP A C 1
ATOM 756 O O . ASP A 1 109 ? 0.587 7.963 1.260 1.00 97.38 109 ASP A O 1
ATOM 760 N N . ASN A 1 110 ? -0.058 9.878 0.334 1.00 97.75 110 ASN A N 1
ATOM 761 C CA . ASN A 1 110 ? -1.485 9.608 0.479 1.00 97.75 110 ASN A CA 1
ATOM 762 C C . ASN A 1 110 ? -2.031 8.608 -0.550 1.00 97.75 110 ASN A C 1
ATOM 764 O O . ASN A 1 110 ? -3.225 8.325 -0.522 1.00 97.75 110 ASN A O 1
ATOM 768 N N . LEU A 1 111 ? -1.218 8.074 -1.467 1.00 98.38 111 LEU A N 1
ATOM 769 C CA . LEU A 1 111 ? -1.701 7.092 -2.444 1.00 98.38 111 LEU A CA 1
ATOM 770 C C . LEU A 1 111 ? -2.099 5.769 -1.797 1.00 98.38 111 LEU A C 1
ATOM 772 O O . LEU A 1 111 ? -3.010 5.120 -2.296 1.00 98.38 111 LEU A O 1
ATOM 776 N N . VAL A 1 112 ? -1.472 5.409 -0.677 1.00 98.38 112 VAL A N 1
ATOM 777 C CA . VAL A 1 112 ? -1.860 4.269 0.159 1.00 98.38 112 VAL A CA 1
ATOM 778 C C . VAL A 1 112 ? -2.065 4.772 1.576 1.00 98.38 112 VAL A C 1
ATOM 780 O O . VAL A 1 112 ? -1.229 5.504 2.107 1.00 98.38 112 VAL A O 1
ATOM 783 N N . THR A 1 113 ? -3.176 4.383 2.189 1.00 98.31 113 THR A N 1
ATOM 784 C CA . THR A 1 113 ? -3.554 4.825 3.529 1.00 98.31 113 THR A CA 1
ATOM 785 C C . THR A 1 113 ? -3.857 3.645 4.434 1.00 98.31 113 THR A C 1
ATOM 787 O O . THR A 1 113 ? -4.373 2.623 3.987 1.00 98.31 113 THR A O 1
ATOM 790 N N . LEU A 1 114 ? -3.597 3.816 5.725 1.00 98.25 114 LEU A N 1
ATOM 791 C CA . LEU A 1 114 ? -4.058 2.937 6.788 1.00 98.25 114 LEU A CA 1
ATOM 792 C C . LEU A 1 114 ? -5.008 3.729 7.685 1.00 98.25 114 LEU A C 1
ATOM 794 O O . LEU A 1 114 ? -4.615 4.738 8.269 1.00 98.25 114 LEU A O 1
ATOM 798 N N . THR A 1 115 ? -6.251 3.282 7.803 1.00 98.06 115 THR A N 1
ATOM 799 C CA . THR A 1 115 ? -7.255 3.894 8.674 1.00 98.06 115 THR A CA 1
ATOM 800 C C . THR A 1 115 ? -7.474 3.008 9.890 1.00 98.06 115 THR A C 1
ATOM 802 O O . THR A 1 115 ? -7.855 1.847 9.749 1.00 98.06 115 THR A O 1
ATOM 805 N N . ALA A 1 116 ? -7.248 3.561 11.080 1.00 97.38 116 ALA A N 1
ATOM 806 C CA . ALA A 1 116 ? -7.615 2.941 12.343 1.00 97.38 116 ALA A CA 1
ATOM 807 C C . ALA A 1 116 ? -8.982 3.471 12.783 1.00 97.38 116 ALA A C 1
ATOM 809 O O . ALA A 1 116 ? -9.168 4.686 12.863 1.00 97.38 116 ALA A O 1
ATOM 810 N N . THR A 1 117 ? -9.920 2.575 13.081 1.00 96.31 117 THR A N 1
ATOM 811 C CA . THR A 1 117 ? -11.233 2.913 13.647 1.00 96.31 117 THR A CA 1
ATOM 812 C C . THR A 1 117 ? -11.318 2.348 15.052 1.00 96.31 117 THR A C 1
ATOM 814 O O . THR A 1 117 ? -11.189 1.138 15.235 1.00 96.31 117 THR A O 1
ATOM 817 N N . ILE A 1 118 ? -11.513 3.223 16.033 1.00 93.50 118 ILE A N 1
ATOM 818 C CA . ILE A 1 118 ? -11.786 2.860 17.420 1.00 93.50 118 ILE A CA 1
ATOM 819 C C . ILE A 1 118 ? -13.294 2.896 17.652 1.00 93.50 118 ILE A C 1
ATOM 821 O O . ILE A 1 118 ? -13.952 3.845 17.235 1.00 93.50 118 ILE A O 1
ATOM 825 N N . THR A 1 119 ? -13.815 1.873 18.318 1.00 93.00 119 THR A N 1
ATOM 826 C CA . THR A 1 119 ? -15.204 1.778 18.770 1.00 93.00 119 THR A CA 1
ATOM 827 C C . THR A 1 119 ? -15.187 1.482 20.262 1.00 93.00 119 THR A C 1
ATOM 829 O O . THR A 1 119 ? -14.437 0.601 20.689 1.00 93.00 119 THR A O 1
ATOM 832 N N . ASP A 1 120 ? -15.954 2.209 21.063 1.00 89.75 120 ASP A N 1
ATOM 833 C CA . ASP A 1 120 ? -16.090 1.946 22.498 1.00 89.75 120 ASP A CA 1
ATOM 834 C C . ASP A 1 120 ? -17.210 0.931 22.793 1.00 89.75 120 ASP A C 1
ATOM 836 O O . ASP A 1 120 ? -17.593 0.119 21.946 1.00 89.75 120 ASP A O 1
ATOM 840 N N . LYS A 1 121 ? -17.642 0.863 24.052 1.00 89.62 121 LYS A N 1
ATOM 841 C CA . LYS A 1 121 ? -18.482 -0.223 24.554 1.00 89.62 121 LYS A CA 1
ATOM 842 C C . LYS A 1 121 ? -19.954 -0.110 24.158 1.00 89.62 121 LYS A C 1
ATOM 844 O O . LYS A 1 121 ? -20.610 -1.150 24.051 1.00 89.62 121 LYS A O 1
ATOM 849 N N . ASP A 1 122 ? -20.486 1.096 24.003 1.00 88.19 122 ASP A N 1
ATOM 850 C CA . ASP A 1 122 ? -21.883 1.316 23.614 1.00 88.19 122 ASP A CA 1
ATOM 851 C C . ASP A 1 122 ? -22.046 1.597 22.112 1.00 88.19 122 ASP A C 1
ATOM 853 O O . ASP A 1 122 ? -23.168 1.526 21.601 1.00 88.19 122 ASP A O 1
ATOM 857 N N . GLY A 1 123 ? -20.930 1.735 21.390 1.00 86.88 123 GLY A N 1
ATOM 858 C CA . GLY A 1 123 ? -20.867 1.657 19.932 1.00 86.88 123 GLY A CA 1
ATOM 859 C C . GLY A 1 123 ? -20.444 2.956 19.258 1.00 86.88 123 GLY A C 1
ATOM 860 O O . GLY A 1 123 ? -20.420 3.008 18.021 1.00 86.88 123 GLY A O 1
ATOM 861 N N . ASP A 1 124 ? -20.080 3.977 20.029 1.00 90.31 124 ASP A N 1
ATOM 862 C CA . ASP A 1 124 ? -19.538 5.213 19.491 1.00 90.31 124 ASP A CA 1
ATOM 863 C C . ASP A 1 124 ? -18.177 4.941 18.840 1.00 90.31 124 ASP A C 1
ATOM 865 O O . ASP A 1 124 ? -17.359 4.150 19.315 1.00 90.31 124 ASP A O 1
ATOM 869 N N . SER A 1 125 ? -17.954 5.542 17.667 1.00 92.12 125 SER A N 1
ATOM 870 C CA . SER A 1 125 ? -16.778 5.265 16.840 1.00 92.12 125 SER A CA 1
ATOM 871 C C . SER A 1 125 ? -16.074 6.532 16.375 1.00 92.12 125 SER A C 1
ATOM 873 O O . SER A 1 125 ? -16.701 7.531 16.025 1.00 92.12 125 SER A O 1
ATOM 875 N N . SER A 1 126 ? -14.747 6.462 16.308 1.00 93.38 126 SER A N 1
ATOM 876 C CA . SER A 1 126 ? -13.878 7.506 15.766 1.00 93.38 126 SER A CA 1
ATOM 877 C C . SER A 1 126 ? -12.799 6.882 14.889 1.00 93.38 126 SER A C 1
ATOM 879 O O . SER A 1 126 ? -12.404 5.738 15.103 1.00 93.38 126 SER A O 1
ATOM 881 N N . ALA A 1 127 ? -12.311 7.616 13.890 1.00 95.00 127 ALA A N 1
ATOM 882 C CA . ALA A 1 127 ? -11.307 7.113 12.963 1.00 95.00 127 ALA A CA 1
ATOM 883 C C . ALA A 1 127 ? -10.176 8.117 12.732 1.00 95.00 127 ALA A C 1
ATOM 885 O O . ALA A 1 127 ? -10.387 9.329 12.689 1.00 95.00 127 ALA A O 1
ATOM 886 N N . ALA A 1 128 ? -8.975 7.586 12.527 1.00 96.50 128 ALA A N 1
ATOM 887 C CA . ALA A 1 128 ? -7.793 8.335 12.131 1.00 96.50 128 ALA A CA 1
ATOM 888 C C . ALA A 1 128 ? -7.136 7.646 10.934 1.00 96.50 128 ALA A C 1
ATOM 890 O O . ALA A 1 128 ? -7.118 6.420 10.848 1.00 96.50 128 ALA A O 1
ATOM 891 N N . THR A 1 129 ? -6.598 8.433 10.004 1.00 97.44 129 THR A N 1
ATOM 892 C CA . THR A 1 129 ? -5.955 7.918 8.790 1.00 97.44 129 THR A CA 1
ATOM 893 C C . THR A 1 129 ? -4.497 8.338 8.747 1.00 97.44 129 THR A C 1
ATOM 895 O O . THR A 1 129 ? -4.178 9.507 8.953 1.00 97.44 129 THR A O 1
ATOM 898 N N . LEU A 1 130 ? -3.633 7.373 8.456 1.00 97.75 130 LEU A N 1
ATOM 899 C CA . LEU A 1 130 ? -2.216 7.558 8.209 1.00 97.75 130 LEU A CA 1
ATOM 900 C C . LEU A 1 130 ? -1.923 7.318 6.728 1.00 97.75 130 LEU A C 1
ATOM 902 O O . LEU A 1 130 ? -2.360 6.323 6.154 1.00 97.75 130 LEU A O 1
ATOM 906 N N . ASN A 1 131 ? -1.159 8.220 6.128 1.00 98.06 131 ASN A N 1
ATOM 907 C CA . ASN A 1 131 ? -0.624 8.058 4.783 1.00 98.06 131 ASN A CA 1
ATOM 908 C C . ASN A 1 131 ? 0.665 7.232 4.867 1.00 98.06 131 ASN A C 1
ATOM 910 O O . ASN A 1 131 ? 1.492 7.476 5.744 1.00 98.06 131 ASN A O 1
ATOM 914 N N . ILE A 1 132 ? 0.792 6.211 4.019 1.00 97.69 132 ILE A N 1
ATOM 915 C CA . ILE A 1 132 ? 1.915 5.264 4.061 1.00 97.69 132 ILE A CA 1
ATOM 916 C C . ILE A 1 132 ? 2.535 4.998 2.686 1.00 97.69 132 ILE A C 1
ATOM 918 O O . ILE A 1 132 ? 3.446 4.184 2.577 1.00 97.69 132 ILE A O 1
ATOM 922 N N . GLY A 1 133 ? 2.074 5.658 1.626 1.00 97.06 133 GLY A N 1
ATOM 923 C CA . GLY A 1 133 ? 2.503 5.394 0.255 1.00 97.06 133 GLY A CA 1
ATOM 924 C C . GLY A 1 133 ? 4.003 5.583 0.020 1.00 97.06 133 GLY A C 1
ATOM 925 O O . GLY A 1 133 ? 4.608 4.769 -0.673 1.00 97.06 133 GLY A O 1
ATOM 926 N N . GLN A 1 134 ? 4.630 6.586 0.645 1.00 97.31 134 GLN A N 1
ATOM 927 C CA . GLN A 1 134 ? 6.084 6.796 0.552 1.00 97.31 134 GLN A CA 1
ATOM 928 C C . GLN A 1 134 ? 6.872 5.970 1.572 1.00 97.31 134 GLN A C 1
ATOM 930 O O . GLN A 1 134 ? 8.098 5.961 1.550 1.00 97.31 134 GLN A O 1
ATOM 935 N N . ASN A 1 135 ? 6.183 5.252 2.462 1.00 96.94 135 ASN A N 1
ATOM 936 C CA . ASN A 1 135 ? 6.818 4.286 3.352 1.00 96.94 135 ASN A CA 1
ATOM 937 C C . ASN A 1 135 ? 7.044 2.931 2.659 1.00 96.94 135 ASN A C 1
ATOM 939 O O . ASN A 1 135 ? 7.677 2.063 3.263 1.00 96.94 135 ASN A O 1
ATOM 943 N N . LEU A 1 136 ? 6.512 2.735 1.446 1.00 97.62 136 LEU A N 1
ATOM 944 C CA . LEU A 1 136 ? 6.691 1.541 0.621 1.00 97.62 136 LEU A CA 1
ATOM 945 C C . LEU A 1 136 ? 7.888 1.757 -0.307 1.00 97.62 136 LEU A C 1
ATOM 947 O O . LEU A 1 136 ? 7.815 2.577 -1.225 1.00 97.62 136 LEU A O 1
ATOM 951 N N . THR A 1 137 ? 8.989 1.057 -0.057 1.00 97.69 137 THR A N 1
ATOM 952 C CA . THR A 1 137 ? 10.226 1.202 -0.832 1.00 97.69 137 THR A CA 1
ATOM 953 C C . THR A 1 137 ? 10.564 -0.100 -1.544 1.00 97.69 137 THR A C 1
ATOM 955 O O . THR A 1 137 ? 10.552 -1.160 -0.921 1.00 97.69 137 THR A O 1
ATOM 958 N N . PHE A 1 138 ? 10.885 0.010 -2.827 1.00 97.31 138 PHE A N 1
ATOM 959 C CA . PHE A 1 138 ? 11.347 -1.069 -3.694 1.00 97.31 138 PHE A CA 1
ATOM 960 C C . PHE A 1 138 ? 12.815 -0.784 -4.019 1.00 97.31 138 PHE A C 1
ATOM 962 O O . PHE A 1 138 ? 13.118 0.329 -4.455 1.00 97.31 138 PHE A O 1
ATOM 969 N N . LEU A 1 139 ? 13.713 -1.724 -3.735 1.00 95.69 139 LEU A N 1
ATOM 970 C CA . LEU A 1 139 ? 15.134 -1.619 -4.076 1.00 95.69 139 LEU A CA 1
ATOM 971 C C . LEU A 1 139 ? 15.423 -2.383 -5.366 1.00 95.69 139 LEU A C 1
ATOM 973 O O . LEU A 1 139 ? 14.960 -3.515 -5.508 1.00 95.69 139 LEU A O 1
ATOM 977 N N . ASP A 1 140 ? 16.188 -1.750 -6.255 1.00 91.62 140 ASP A N 1
ATOM 978 C CA . ASP A 1 140 ? 16.728 -2.373 -7.467 1.00 91.62 140 ASP A CA 1
ATOM 979 C C . ASP A 1 140 ? 17.607 -3.581 -7.125 1.00 91.62 140 ASP A C 1
ATOM 981 O O . ASP A 1 140 ? 18.344 -3.546 -6.138 1.00 91.62 140 ASP A O 1
ATOM 985 N N . ASP A 1 141 ? 17.553 -4.619 -7.957 1.00 83.69 141 ASP A N 1
ATOM 986 C CA . ASP A 1 141 ? 18.475 -5.758 -7.901 1.00 83.69 141 ASP A CA 1
ATOM 987 C C . ASP A 1 141 ? 19.738 -5.529 -8.740 1.00 83.69 141 ASP A C 1
ATOM 989 O O . ASP A 1 141 ? 20.774 -6.172 -8.528 1.00 83.69 141 ASP A O 1
ATOM 993 N N . GLY A 1 142 ? 19.668 -4.575 -9.672 1.00 71.44 142 GLY A N 1
ATOM 994 C CA . GLY A 1 142 ? 20.712 -4.297 -10.637 1.00 71.44 142 GLY A CA 1
ATOM 995 C C . GLY A 1 142 ? 20.940 -5.443 -11.636 1.00 71.44 142 GLY A C 1
ATOM 996 O O . GLY A 1 142 ? 20.381 -6.533 -11.537 1.00 71.44 142 GLY A O 1
ATOM 997 N N . PRO A 1 143 ? 21.796 -5.240 -12.653 1.00 69.12 143 PRO A N 1
ATOM 998 C CA . PRO A 1 143 ? 22.025 -6.259 -13.675 1.00 69.12 143 PRO A CA 1
ATOM 999 C C . PRO A 1 143 ? 22.686 -7.529 -13.110 1.00 69.12 143 PRO A C 1
ATOM 1001 O O . PRO A 1 143 ? 23.766 -7.449 -12.518 1.00 69.12 143 PRO A O 1
ATOM 1004 N N . THR A 1 144 ? 22.099 -8.699 -13.391 1.00 58.97 144 THR A N 1
ATOM 1005 C CA . THR A 1 144 ? 22.730 -10.026 -13.218 1.00 58.97 144 THR A CA 1
ATOM 1006 C C . THR A 1 144 ? 23.574 -10.448 -14.414 1.00 58.97 144 THR A C 1
ATOM 1008 O O . THR A 1 144 ? 23.106 -10.230 -15.558 1.00 58.97 144 THR A O 1
#

Foldseek 3Di:
DEDEPLDLADKDKDAPLVVDDDDQPPQDADAKFKAKDFDDDFQPWAFPPPRAGWGWDQDPRKIFTARPDPHHTQWIWHADRRRMIMIRGNTDTDDPDQPQWGKDFGPDQRRMKMKMWGAHDVGDIDIDIDRGRRVYIYTHRGDD